Protein AF-A0AAW6B5A4-F1 (afdb_monomer_lite)

pLDDT: mean 77.85, std 10.4, range [50.0, 92.94]

Secondary structure (DSSP, 8-state):
-PPPPTT-BS---------HHHHHHTTT--GGGS-TTSGGGSSSS---HHHHHHHHHHHHHHHHTTB-----

Rad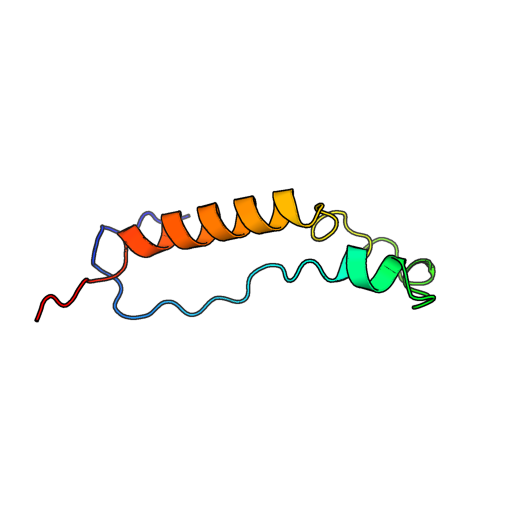ius of gyration: 16.83 Å; chains: 1; bounding box: 35×16×53 Å

Sequence (72 aa):
MRKLDSSTVDLIITDPPYNIANFMNGRDTNLQKMRSNFFGAAGWDDLDFNDWKDHMRLFLKNQVGYLRMVLP

Foldseek 3Di:
DDDDAFQQDADDDDDDQPLCLCVCVVPPVCVVVDDCPDPSNPPPNPDDPVRVVVVVVVVVVVVNRRHNDDDD

Structure (mmCIF, N/CA/C/O backbone):
data_AF-A0AAW6B5A4-F1
#
_entry.id   AF-A0AAW6B5A4-F1
#
loop_
_atom_site.group_PDB
_atom_site.id
_atom_site.type_symbol
_atom_site.label_atom_id
_atom_site.label_alt_id
_atom_site.label_comp_id
_atom_site.label_asym_id
_atom_site.label_entity_id
_atom_site.label_seq_id
_atom_site.pdbx_PDB_ins_code
_atom_site.Cartn_x
_atom_site.Cartn_y
_atom_site.Cartn_z
_atom_site.occupancy
_atom_site.B_iso_or_equiv
_atom_site.auth_seq_id
_atom_site.auth_comp_id
_atom_site.auth_asym_id
_atom_site.auth_atom_id
_atom_site.pdbx_PDB_model_num
ATOM 1 N N . MET A 1 1 ? -16.912 5.554 -2.798 1.00 56.59 1 MET A N 1
ATOM 2 C CA . MET A 1 1 ? -16.524 4.697 -1.654 1.00 56.59 1 MET A CA 1
ATOM 3 C C . MET A 1 1 ? -17.507 4.903 -0.515 1.00 56.59 1 MET A C 1
ATOM 5 O O . MET A 1 1 ? -17.875 6.044 -0.259 1.00 56.59 1 MET A O 1
ATOM 9 N N . ARG A 1 2 ? -17.955 3.824 0.137 1.00 75.62 2 ARG A N 1
ATOM 10 C CA . ARG A 1 2 ? -18.799 3.908 1.339 1.00 75.62 2 ARG A CA 1
ATOM 11 C C . ARG A 1 2 ? -17.911 4.322 2.515 1.00 75.62 2 ARG A C 1
ATOM 13 O O . ARG A 1 2 ? -16.845 3.739 2.680 1.00 75.62 2 ARG A O 1
ATOM 20 N N . LYS A 1 3 ? -18.312 5.335 3.286 1.00 77.50 3 LYS A N 1
ATOM 21 C CA . LYS A 1 3 ? -17.609 5.681 4.529 1.00 77.50 3 LYS A CA 1
ATOM 22 C C . LYS A 1 3 ? -17.957 4.632 5.582 1.00 77.50 3 LYS A C 1
ATOM 24 O O . LYS A 1 3 ? -19.135 4.328 5.757 1.00 77.50 3 LYS A O 1
ATOM 29 N N . LEU A 1 4 ? -16.934 4.062 6.205 1.00 84.12 4 LEU A N 1
ATOM 30 C CA . LEU A 1 4 ? -17.074 3.216 7.383 1.00 84.12 4 LEU A CA 1
ATOM 31 C C . LEU A 1 4 ? -16.935 4.098 8.622 1.00 84.12 4 LEU A C 1
ATOM 33 O O . LEU A 1 4 ? -16.210 5.094 8.592 1.00 84.12 4 LEU A O 1
ATOM 37 N N . ASP A 1 5 ? -17.620 3.732 9.696 1.00 86.88 5 ASP A N 1
ATOM 38 C CA . ASP A 1 5 ? -17.423 4.393 10.979 1.00 86.88 5 ASP A CA 1
ATOM 39 C C . ASP A 1 5 ? -16.103 3.922 11.605 1.00 86.88 5 ASP A C 1
ATOM 41 O O . ASP A 1 5 ? -15.618 2.816 11.338 1.00 86.88 5 ASP A O 1
ATOM 45 N N . SER A 1 6 ? -15.496 4.767 12.435 1.00 87.44 6 SER A N 1
ATOM 46 C CA . SER A 1 6 ? -14.251 4.435 13.131 1.00 87.44 6 SER A CA 1
ATOM 47 C C . SER A 1 6 ? -14.411 3.205 14.028 1.00 87.44 6 SER A C 1
ATOM 49 O O . SER A 1 6 ? -15.459 3.020 14.644 1.00 87.44 6 SER A O 1
ATOM 51 N N . SER A 1 7 ? -13.354 2.399 14.156 1.00 88.44 7 SER A N 1
ATOM 52 C CA . SER A 1 7 ? -13.301 1.242 15.072 1.00 88.44 7 SER A CA 1
ATOM 53 C C . SER A 1 7 ? -14.404 0.184 14.873 1.00 88.44 7 SER A C 1
ATOM 55 O O . SER A 1 7 ? -14.814 -0.504 15.816 1.00 88.44 7 SER A O 1
ATOM 57 N N . THR A 1 8 ? -14.886 0.037 13.638 1.00 90.50 8 THR A N 1
ATOM 58 C CA . THR A 1 8 ? -15.911 -0.949 13.254 1.00 90.50 8 THR A CA 1
ATOM 59 C C . THR A 1 8 ? -15.361 -2.170 12.524 1.00 90.50 8 THR A C 1
ATOM 61 O O . THR A 1 8 ? -16.109 -3.114 12.291 1.00 90.50 8 THR A O 1
ATOM 64 N N . VAL A 1 9 ? -14.075 -2.167 12.167 1.00 89.75 9 VAL A N 1
ATOM 65 C CA . VAL A 1 9 ? -13.433 -3.237 11.401 1.00 89.75 9 VAL A CA 1
ATOM 66 C C . VAL A 1 9 ? -12.527 -4.060 12.310 1.00 89.75 9 VAL A C 1
ATOM 68 O O . VAL A 1 9 ? -11.656 -3.512 12.982 1.00 89.75 9 VAL A O 1
ATOM 71 N N . ASP A 1 10 ? -12.701 -5.380 12.286 1.00 90.62 10 ASP A N 1
ATOM 72 C CA . ASP A 1 10 ? -11.876 -6.316 13.060 1.00 90.62 10 ASP A CA 1
ATOM 73 C C . ASP A 1 10 ? -10.643 -6.812 12.280 1.00 90.62 10 ASP A C 1
ATOM 75 O O . 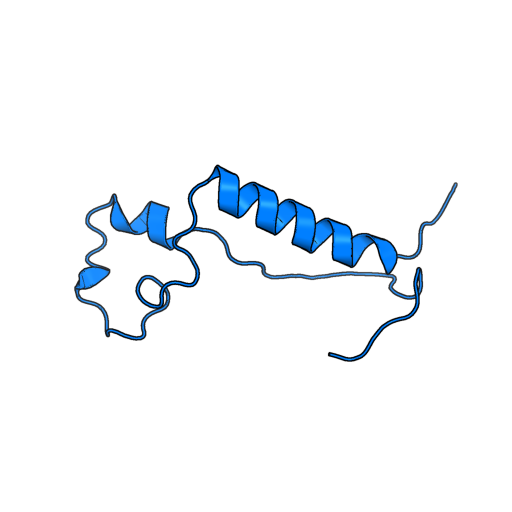ASP A 1 10 ? -9.629 -7.163 12.878 1.00 90.62 10 ASP A O 1
ATOM 79 N N . LEU A 1 11 ? -10.702 -6.832 10.941 1.00 88.62 11 LEU A N 1
ATOM 80 C CA . LEU A 1 11 ? -9.620 -7.312 10.078 1.00 88.62 11 LEU A CA 1
ATOM 81 C C . LEU A 1 11 ? -9.563 -6.539 8.757 1.00 88.62 11 LEU A C 1
ATOM 83 O O . LEU A 1 11 ? -10.576 -6.358 8.083 1.00 88.62 11 LEU A O 1
ATOM 87 N N . ILE A 1 12 ? -8.352 -6.149 8.358 1.00 86.75 12 ILE A N 1
ATOM 88 C CA . ILE A 1 12 ? -8.060 -5.571 7.045 1.00 86.75 12 ILE A CA 1
ATOM 89 C C . ILE A 1 12 ? -7.076 -6.491 6.324 1.00 86.75 12 ILE A C 1
ATOM 91 O O . ILE A 1 12 ? -5.984 -6.749 6.823 1.00 86.75 12 ILE A O 1
ATOM 95 N N . ILE A 1 13 ? -7.464 -6.963 5.140 1.00 89.06 13 ILE A N 1
ATOM 96 C CA . ILE A 1 13 ? -6.593 -7.664 4.191 1.00 89.06 13 ILE A CA 1
ATOM 97 C C . ILE A 1 13 ? -6.503 -6.779 2.952 1.00 89.06 13 ILE A C 1
ATOM 99 O O . ILE A 1 13 ? -7.527 -6.339 2.431 1.00 89.06 13 ILE A O 1
ATOM 103 N N . THR A 1 14 ? -5.289 -6.488 2.497 1.00 87.38 14 THR A N 1
ATOM 104 C CA . THR A 1 14 ? -5.050 -5.586 1.369 1.00 87.38 14 THR A CA 1
ATOM 105 C C . THR A 1 14 ? -3.906 -6.094 0.504 1.00 87.38 14 THR A C 1
ATOM 107 O O . THR A 1 14 ? -2.944 -6.657 1.017 1.00 87.38 14 THR A O 1
ATOM 110 N N . ASP A 1 15 ? -4.019 -5.848 -0.797 1.00 87.12 15 ASP A N 1
ATOM 111 C CA . ASP A 1 15 ? -3.031 -6.153 -1.836 1.00 87.12 15 ASP A CA 1
ATOM 112 C C . ASP A 1 15 ? -2.617 -4.824 -2.502 1.00 87.12 15 ASP A C 1
ATOM 114 O O . ASP A 1 15 ? -3.202 -4.432 -3.514 1.00 87.12 15 ASP A O 1
ATOM 118 N N . PRO A 1 16 ? -1.766 -4.009 -1.842 1.00 83.62 16 PRO A N 1
ATOM 119 C CA . PRO A 1 16 ? -1.442 -2.672 -2.323 1.00 83.62 16 PRO A CA 1
ATOM 120 C C . PRO A 1 16 ? -0.421 -2.717 -3.477 1.00 83.62 16 PRO A C 1
ATOM 122 O O . PRO A 1 16 ? 0.256 -3.728 -3.654 1.00 83.62 16 PRO A O 1
ATOM 125 N N . PRO A 1 17 ? -0.245 -1.616 -4.233 1.00 80.81 17 PRO A N 1
ATOM 126 C CA . PRO A 1 17 ? 0.771 -1.537 -5.282 1.00 80.81 17 PRO A CA 1
ATOM 127 C C . PRO A 1 17 ? 2.170 -1.851 -4.739 1.00 80.81 17 PRO A C 1
ATOM 129 O O . PRO A 1 17 ? 2.571 -1.319 -3.702 1.00 80.81 17 PRO A O 1
ATOM 132 N N . TYR A 1 18 ? 2.919 -2.694 -5.446 1.00 80.50 18 TYR A N 1
ATOM 133 C CA . TYR A 1 18 ? 4.197 -3.233 -4.974 1.00 80.50 18 TYR A CA 1
ATOM 134 C C . TYR A 1 18 ? 5.434 -2.428 -5.406 1.00 80.50 18 TYR A C 1
ATOM 136 O O . TYR A 1 18 ? 6.541 -2.749 -4.974 1.00 80.50 18 TYR A O 1
ATOM 144 N N . ASN A 1 19 ? 5.273 -1.411 -6.253 1.00 81.19 19 ASN A N 1
ATOM 145 C CA . ASN A 1 19 ? 6.351 -0.643 -6.882 1.00 81.19 19 ASN A CA 1
ATOM 146 C C . ASN A 1 19 ? 7.352 -1.503 -7.667 1.00 81.19 19 ASN A C 1
ATOM 148 O O . ASN A 1 19 ? 8.571 -1.314 -7.606 1.00 81.19 19 ASN A O 1
ATOM 152 N N . ILE A 1 20 ? 6.841 -2.504 -8.379 1.00 77.50 20 ILE A N 1
ATOM 153 C CA . ILE A 1 20 ? 7.633 -3.495 -9.106 1.00 77.50 20 ILE A CA 1
ATOM 154 C C . ILE A 1 20 ? 7.999 -2.988 -10.504 1.00 77.50 20 ILE A C 1
ATOM 156 O O . ILE A 1 20 ? 9.031 -3.404 -11.031 1.00 77.50 20 ILE A O 1
ATOM 160 N N . ALA A 1 21 ? 7.225 -2.089 -11.120 1.00 74.19 21 ALA A N 1
ATOM 161 C CA . ALA A 1 21 ? 7.528 -1.644 -12.482 1.00 74.19 21 ALA A CA 1
ATOM 162 C C . ALA A 1 21 ? 8.898 -0.951 -12.570 1.00 74.19 21 ALA A C 1
ATOM 164 O O . ALA A 1 21 ? 9.699 -1.300 -13.439 1.00 74.19 21 ALA A O 1
ATOM 165 N N . ASN A 1 22 ? 9.235 -0.077 -11.615 1.00 71.44 22 ASN A N 1
ATOM 166 C CA . ASN A 1 22 ? 10.571 0.531 -11.527 1.00 71.44 22 ASN A CA 1
ATOM 167 C C . ASN A 1 22 ? 11.679 -0.503 -11.291 1.00 71.44 22 ASN A C 1
ATOM 169 O O . ASN A 1 22 ? 12.731 -0.456 -11.932 1.00 71.44 22 ASN A O 1
ATOM 173 N N . PHE A 1 23 ? 11.421 -1.490 -10.432 1.00 71.56 23 PHE A N 1
ATOM 174 C CA . PHE A 1 23 ? 12.345 -2.598 -10.198 1.00 71.56 23 PHE A CA 1
ATOM 175 C C . PHE A 1 23 ? 12.581 -3.454 -11.455 1.00 71.56 23 PHE A C 1
ATOM 177 O O . PHE A 1 23 ? 13.700 -3.912 -11.698 1.00 71.56 23 PHE A O 1
ATOM 184 N N . MET A 1 24 ? 11.547 -3.678 -12.268 1.00 71.06 24 MET A N 1
ATOM 185 C CA . MET A 1 24 ? 11.634 -4.517 -13.462 1.00 71.06 24 MET A CA 1
ATOM 186 C C . MET A 1 24 ? 12.152 -3.772 -14.696 1.00 71.06 24 MET A C 1
ATOM 188 O O . MET A 1 24 ? 12.819 -4.399 -15.523 1.00 71.06 24 MET A O 1
ATOM 192 N N . ASN A 1 25 ? 11.907 -2.464 -14.819 1.00 67.75 25 ASN A N 1
ATOM 193 C CA . ASN A 1 25 ? 12.416 -1.637 -15.920 1.00 67.75 25 ASN A CA 1
ATOM 194 C C . ASN A 1 25 ? 13.953 -1.620 -15.970 1.00 67.75 25 ASN A C 1
ATOM 196 O O . ASN A 1 25 ? 14.527 -1.618 -17.055 1.00 67.75 25 ASN A O 1
ATOM 200 N N . GLY A 1 26 ? 14.627 -1.695 -14.818 1.00 66.06 26 GLY A N 1
ATOM 201 C CA . GLY A 1 26 ? 16.092 -1.745 -14.736 1.00 66.06 26 GLY A CA 1
ATOM 202 C C . GLY A 1 26 ? 16.732 -3.116 -15.007 1.00 66.06 26 GLY A C 1
ATOM 203 O O . GLY A 1 26 ? 17.933 -3.258 -14.795 1.00 66.06 26 GLY A O 1
ATOM 204 N N . ARG A 1 27 ? 15.964 -4.146 -15.401 1.00 68.44 27 ARG A N 1
ATOM 205 C CA . ARG A 1 27 ? 16.425 -5.554 -15.407 1.00 68.44 27 ARG A CA 1
ATOM 206 C C . ARG A 1 27 ? 16.292 -6.314 -16.736 1.00 68.44 27 ARG A C 1
ATOM 208 O O . ARG A 1 27 ? 16.146 -7.530 -16.706 1.00 68.44 27 ARG A O 1
ATOM 215 N N . ASP A 1 28 ? 16.329 -5.654 -17.895 1.00 65.06 28 ASP A N 1
ATOM 216 C CA . ASP A 1 28 ? 16.221 -6.319 -19.219 1.00 65.06 28 ASP A CA 1
ATOM 217 C C . ASP A 1 28 ? 15.041 -7.312 -19.325 1.00 65.06 28 ASP A C 1
ATOM 219 O O . ASP A 1 28 ? 15.047 -8.305 -20.052 1.00 65.06 28 ASP A O 1
ATOM 223 N N . THR A 1 29 ? 13.961 -7.018 -18.605 1.00 69.19 29 THR A N 1
ATOM 224 C CA . THR A 1 29 ? 12.788 -7.890 -18.455 1.00 69.19 29 THR A CA 1
ATOM 225 C C . THR A 1 29 ? 11.917 -7.954 -19.714 1.00 69.19 29 THR A C 1
ATOM 227 O O . THR A 1 29 ? 10.880 -8.610 -19.715 1.00 69.19 29 THR A O 1
ATOM 230 N N . ASN A 1 30 ? 12.317 -7.281 -20.803 1.00 68.88 30 ASN A N 1
ATOM 231 C CA . ASN A 1 30 ? 11.536 -7.100 -22.030 1.00 68.88 30 ASN A CA 1
ATOM 232 C C . ASN A 1 30 ? 10.123 -6.526 -21.786 1.00 68.88 30 ASN A C 1
ATOM 234 O O . ASN A 1 30 ? 9.268 -6.635 -22.664 1.00 68.88 30 ASN A O 1
ATOM 238 N N . LEU A 1 31 ? 9.872 -5.869 -20.644 1.00 68.31 31 LEU A N 1
ATOM 239 C CA . LEU A 1 31 ? 8.567 -5.275 -20.322 1.00 68.31 31 LEU A CA 1
ATOM 240 C C . LEU A 1 31 ? 8.099 -4.256 -21.368 1.00 68.31 31 LEU A C 1
ATOM 242 O O . LEU A 1 31 ? 6.915 -4.190 -21.675 1.00 68.31 31 LEU A O 1
ATOM 246 N N . GLN A 1 32 ? 9.037 -3.545 -21.994 1.00 63.94 32 GLN A N 1
ATOM 247 C CA . GLN A 1 32 ? 8.789 -2.612 -23.101 1.00 63.94 32 GLN A CA 1
ATOM 248 C C . GLN A 1 32 ? 8.225 -3.295 -24.368 1.00 63.94 32 GLN A C 1
ATOM 250 O O . GLN A 1 32 ? 7.692 -2.624 -25.245 1.00 63.94 32 GLN A O 1
ATOM 255 N N . LYS A 1 33 ? 8.342 -4.628 -24.488 1.00 68.38 33 LYS A N 1
ATOM 256 C CA . LYS A 1 33 ? 7.757 -5.430 -25.582 1.00 68.38 33 LYS A CA 1
ATOM 257 C C . LYS A 1 33 ? 6.358 -5.955 -25.249 1.00 68.38 33 LYS A C 1
ATOM 259 O O . LYS A 1 33 ? 5.734 -6.601 -26.091 1.00 68.38 33 LYS A O 1
ATOM 264 N N . MET A 1 34 ? 5.874 -5.731 -24.028 1.00 70.50 34 MET A N 1
ATOM 265 C CA . MET A 1 34 ? 4.501 -6.055 -23.657 1.00 70.50 34 MET A CA 1
ATOM 266 C C . MET A 1 34 ? 3.537 -5.007 -24.221 1.00 70.50 34 MET A C 1
ATOM 268 O O . MET A 1 34 ? 3.934 -3.945 -24.694 1.00 70.50 34 MET A O 1
ATOM 272 N N . ARG A 1 35 ? 2.241 -5.331 -24.221 1.00 74.44 35 ARG A N 1
ATOM 273 C CA . ARG A 1 35 ? 1.195 -4.436 -24.737 1.00 74.44 35 ARG A CA 1
ATOM 274 C C . ARG A 1 35 ? 1.215 -3.112 -23.968 1.00 74.44 35 ARG A C 1
ATOM 276 O O . ARG A 1 35 ? 1.488 -3.106 -22.771 1.00 74.44 35 ARG A O 1
ATOM 283 N N . SER A 1 36 ? 0.845 -2.017 -24.629 1.00 69.06 36 SER A N 1
ATOM 284 C CA . SER A 1 36 ? 0.841 -0.665 -24.045 1.00 69.06 36 SER A CA 1
ATOM 285 C C . SER A 1 36 ? -0.038 -0.510 -22.796 1.00 69.06 36 SER A C 1
ATOM 287 O O . SER A 1 36 ? 0.123 0.446 -22.052 1.00 69.06 36 SER A O 1
ATOM 289 N N . ASN A 1 37 ? -0.953 -1.449 -22.546 1.00 69.19 37 ASN A N 1
ATOM 290 C CA . ASN A 1 37 ? -1.828 -1.489 -21.376 1.00 69.19 37 ASN A CA 1
ATOM 291 C C . ASN A 1 37 ? -1.416 -2.537 -20.325 1.00 69.19 37 ASN A C 1
ATOM 293 O O . ASN A 1 37 ? -2.227 -2.905 -19.476 1.00 69.19 37 ASN A O 1
ATOM 297 N N . PHE A 1 38 ? -0.200 -3.081 -20.400 1.00 73.50 38 PHE A N 1
ATOM 298 C CA . PHE A 1 38 ? 0.294 -4.012 -19.392 1.00 73.50 38 PHE A CA 1
ATOM 299 C C . PHE A 1 38 ? 0.627 -3.292 -18.077 1.00 73.50 38 PHE A C 1
ATOM 301 O O . PHE A 1 38 ? 1.005 -2.122 -18.071 1.00 73.50 38 PHE A O 1
ATOM 308 N N . PHE A 1 39 ? 0.531 -4.021 -16.961 1.00 65.50 39 PHE A N 1
ATOM 309 C CA . PHE A 1 39 ? 0.721 -3.515 -15.601 1.00 65.50 39 PHE A CA 1
ATOM 310 C C . PHE A 1 39 ? 2.014 -2.692 -15.441 1.00 65.50 39 PHE A C 1
ATOM 312 O O . PHE A 1 39 ? 1.977 -1.593 -14.912 1.00 65.50 39 PHE A O 1
ATOM 319 N N . GLY A 1 40 ? 3.146 -3.134 -15.986 1.00 63.34 40 GLY A N 1
ATOM 320 C CA . GLY A 1 40 ? 4.404 -2.376 -15.882 1.00 63.34 40 GLY A CA 1
ATOM 321 C C . GLY A 1 40 ? 4.477 -1.073 -16.699 1.00 63.34 40 GLY A C 1
ATOM 322 O O . GLY A 1 40 ? 5.388 -0.285 -16.481 1.00 63.34 40 GLY A O 1
ATOM 323 N N . ALA A 1 41 ? 3.556 -0.844 -17.642 1.00 64.38 41 ALA A N 1
ATOM 324 C CA . ALA A 1 41 ? 3.592 0.277 -18.591 1.00 64.38 41 ALA A CA 1
ATOM 325 C C . ALA A 1 41 ? 2.436 1.282 -18.416 1.00 64.38 41 ALA A C 1
ATOM 327 O O . ALA A 1 41 ? 2.406 2.301 -19.099 1.00 64.38 41 ALA A O 1
ATOM 328 N N . ALA A 1 42 ? 1.485 1.016 -17.513 1.00 68.44 42 ALA A N 1
ATOM 329 C CA . ALA A 1 42 ? 0.280 1.836 -17.355 1.00 68.44 42 ALA A CA 1
ATOM 330 C C . ALA A 1 42 ? 0.427 3.022 -16.372 1.00 68.44 42 ALA A C 1
ATOM 332 O O . ALA A 1 42 ? -0.571 3.668 -16.062 1.00 68.44 42 ALA A O 1
ATOM 333 N N . GLY A 1 43 ? 1.645 3.320 -15.892 1.00 68.62 43 GLY A N 1
ATOM 334 C CA . GLY A 1 43 ? 1.951 4.546 -15.123 1.00 68.62 43 GLY A CA 1
ATOM 335 C C . GLY A 1 43 ? 1.344 4.622 -13.714 1.00 68.62 43 GLY A C 1
ATOM 336 O O . GLY A 1 43 ? 1.072 5.698 -13.200 1.00 68.62 43 GLY A O 1
ATOM 337 N N . TRP A 1 44 ? 1.041 3.466 -13.128 1.00 69.00 44 TRP A N 1
ATOM 338 C CA . TRP A 1 44 ? 0.430 3.286 -11.801 1.00 69.00 44 TRP A CA 1
ATOM 339 C C . TRP A 1 44 ? 1.371 2.669 -10.755 1.00 69.00 44 TRP A C 1
ATOM 341 O O . TRP A 1 44 ? 0.989 2.551 -9.594 1.00 69.00 44 TRP A O 1
ATOM 351 N N . ASP A 1 45 ? 2.581 2.270 -11.158 1.00 71.19 45 ASP A N 1
ATOM 352 C CA . ASP A 1 45 ? 3.547 1.513 -10.343 1.00 71.19 45 ASP A CA 1
ATOM 353 C C . ASP A 1 45 ? 5.001 1.975 -10.601 1.00 71.19 45 ASP A C 1
ATOM 355 O O . ASP A 1 45 ? 5.948 1.191 -10.564 1.00 71.19 45 ASP A O 1
ATOM 359 N N . ASP A 1 46 ? 5.158 3.257 -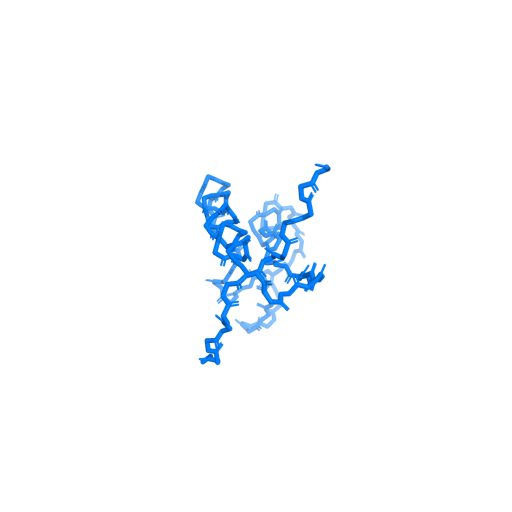10.940 1.00 75.12 46 ASP A N 1
ATOM 360 C CA . ASP A 1 46 ? 6.390 3.919 -11.388 1.00 75.12 46 ASP A CA 1
ATOM 361 C C . ASP A 1 46 ? 6.874 5.021 -10.426 1.00 75.12 46 ASP A C 1
ATOM 363 O O . ASP A 1 46 ? 7.732 5.836 -10.776 1.00 75.12 46 ASP A O 1
ATOM 367 N N . LEU A 1 47 ? 6.382 5.022 -9.186 1.00 83.25 47 LEU A N 1
ATOM 368 C CA . LEU A 1 47 ? 6.801 5.972 -8.158 1.00 83.25 47 LEU A CA 1
ATOM 369 C C . LEU A 1 47 ? 8.255 5.737 -7.725 1.00 83.25 47 LEU A C 1
ATOM 371 O O . LEU A 1 47 ? 8.708 4.594 -7.582 1.00 83.25 47 LEU A O 1
ATOM 375 N N . ASP A 1 48 ? 8.982 6.816 -7.422 1.00 86.75 48 ASP A N 1
ATOM 376 C CA . ASP A 1 48 ? 10.246 6.686 -6.694 1.00 86.75 48 ASP A CA 1
ATOM 377 C C . ASP A 1 48 ? 10.015 5.963 -5.357 1.00 86.75 48 ASP A C 1
ATOM 379 O O . ASP A 1 48 ? 8.920 5.975 -4.788 1.00 86.75 48 ASP A O 1
ATOM 383 N N . PHE A 1 49 ? 11.061 5.329 -4.833 1.00 84.44 49 PHE A N 1
ATOM 384 C CA . PHE A 1 49 ? 10.986 4.610 -3.569 1.00 84.44 49 PHE A CA 1
ATOM 385 C C . PHE A 1 49 ? 10.429 5.469 -2.421 1.00 84.44 49 PHE A C 1
ATOM 387 O O . PHE A 1 49 ? 9.617 4.975 -1.634 1.00 84.44 49 PHE A O 1
ATOM 394 N N . ASN A 1 50 ? 10.837 6.739 -2.315 1.00 90.25 50 ASN A N 1
ATOM 395 C CA . ASN A 1 50 ? 10.358 7.611 -1.241 1.00 90.25 50 ASN A CA 1
ATOM 396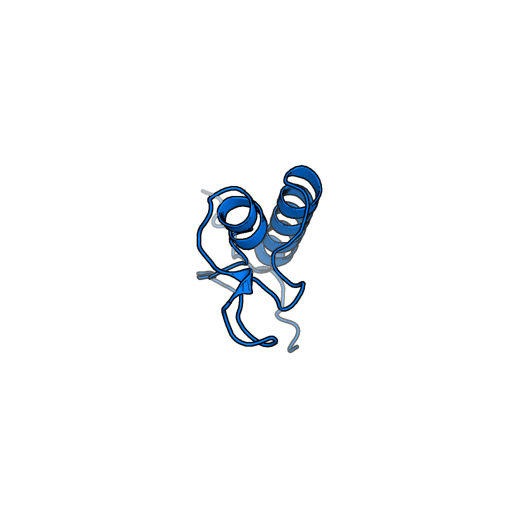 C C . ASN A 1 50 ? 8.883 7.978 -1.426 1.00 90.25 50 ASN A C 1
ATOM 398 O O . ASN A 1 50 ? 8.111 7.889 -0.471 1.00 90.25 50 ASN A O 1
ATOM 402 N N . ASP A 1 51 ? 8.480 8.291 -2.656 1.00 90.19 51 ASP A N 1
ATOM 403 C CA . ASP A 1 51 ? 7.092 8.621 -2.981 1.00 90.19 51 ASP A CA 1
ATOM 404 C C . ASP A 1 51 ? 6.165 7.426 -2.749 1.00 90.19 51 ASP A C 1
ATOM 406 O O . ASP A 1 51 ? 5.075 7.572 -2.191 1.00 90.19 51 ASP A O 1
ATOM 410 N N . TRP A 1 52 ? 6.598 6.222 -3.129 1.00 88.44 52 TRP A N 1
ATOM 411 C CA . TRP A 1 52 ? 5.855 4.995 -2.857 1.00 88.44 52 TRP A CA 1
ATOM 412 C C . TRP A 1 52 ? 5.742 4.726 -1.355 1.00 88.44 52 TRP A C 1
ATOM 414 O O . TRP A 1 52 ? 4.665 4.399 -0.855 1.00 88.44 52 TRP A O 1
ATOM 424 N N . LYS A 1 53 ? 6.834 4.913 -0.606 1.00 90.56 53 LYS A N 1
ATOM 425 C CA . LYS A 1 53 ? 6.847 4.740 0.850 1.00 90.56 53 LYS A CA 1
ATOM 426 C C . LYS A 1 53 ? 5.871 5.694 1.540 1.00 90.56 53 LYS A C 1
ATOM 428 O O . LYS A 1 53 ? 5.143 5.269 2.441 1.00 90.56 53 LYS A O 1
ATOM 433 N N . ASP A 1 54 ? 5.826 6.953 1.118 1.00 92.94 54 ASP A N 1
ATOM 434 C CA . ASP A 1 54 ? 4.897 7.940 1.667 1.00 92.94 54 ASP A CA 1
ATOM 435 C C . ASP A 1 54 ? 3.444 7.642 1.275 1.00 92.94 54 ASP A C 1
ATOM 437 O O . ASP A 1 54 ? 2.556 7.712 2.133 1.00 92.94 54 ASP A O 1
ATOM 441 N N . HIS A 1 55 ? 3.197 7.194 0.039 1.00 90.06 55 HIS A N 1
ATOM 442 C CA . HIS A 1 55 ? 1.883 6.693 -0.374 1.00 90.06 55 HIS A CA 1
ATOM 443 C C . HIS A 1 55 ? 1.426 5.512 0.482 1.00 90.06 55 HIS A C 1
ATOM 445 O O . HIS A 1 55 ? 0.309 5.529 0.999 1.00 90.06 55 HIS A O 1
ATOM 451 N N . MET A 1 56 ? 2.287 4.517 0.700 1.00 89.75 56 MET A N 1
ATOM 452 C CA . MET A 1 56 ? 1.968 3.352 1.525 1.00 89.75 56 MET A CA 1
ATOM 453 C C . MET A 1 56 ? 1.725 3.724 2.985 1.00 89.75 56 MET A C 1
ATOM 455 O O . MET A 1 56 ? 0.804 3.203 3.620 1.00 89.75 56 MET A O 1
ATOM 459 N N . ARG A 1 57 ? 2.491 4.681 3.518 1.00 90.75 57 ARG A N 1
ATOM 460 C CA . ARG A 1 57 ? 2.271 5.217 4.863 1.00 90.75 57 ARG A CA 1
ATOM 461 C C . ARG A 1 57 ? 0.903 5.886 4.982 1.00 90.75 57 ARG A C 1
ATOM 463 O O . ARG A 1 57 ? 0.199 5.646 5.962 1.00 90.75 57 ARG A O 1
ATOM 470 N N . LEU A 1 58 ? 0.525 6.722 4.015 1.00 90.50 58 LEU A N 1
ATOM 471 C CA . LEU A 1 58 ? -0.779 7.389 3.988 1.00 90.50 58 LEU A CA 1
ATOM 472 C C . LEU A 1 58 ? -1.922 6.386 3.811 1.00 90.50 58 LEU A C 1
ATOM 474 O O . LEU A 1 58 ? -2.913 6.461 4.536 1.00 90.50 58 LEU A O 1
ATOM 478 N N . PHE A 1 59 ? -1.760 5.423 2.904 1.00 88.19 59 PHE A N 1
ATOM 479 C CA . PHE A 1 59 ? -2.717 4.350 2.652 1.00 88.19 59 PHE A CA 1
ATOM 480 C C . PHE A 1 59 ? -3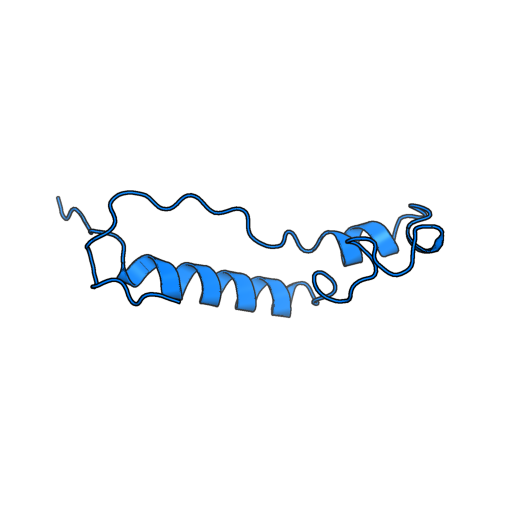.038 3.573 3.935 1.00 88.19 59 PHE A C 1
ATOM 482 O O . PHE A 1 59 ? -4.200 3.501 4.336 1.00 88.19 59 PHE A O 1
ATOM 489 N N . LEU A 1 60 ? -2.011 3.084 4.635 1.00 87.44 60 LEU A N 1
ATOM 490 C CA . LEU A 1 60 ? -2.182 2.336 5.882 1.00 87.44 60 LEU A CA 1
ATOM 491 C C . LEU A 1 60 ? -2.715 3.222 7.015 1.00 87.44 60 LEU A C 1
ATOM 493 O O . LEU A 1 60 ? -3.611 2.812 7.751 1.00 87.44 60 LEU A O 1
ATOM 497 N N . LYS A 1 61 ? -2.235 4.467 7.145 1.00 87.12 61 LYS A N 1
ATOM 498 C CA . LYS A 1 61 ? -2.736 5.409 8.163 1.00 87.12 61 LYS A CA 1
ATOM 499 C C . LYS A 1 61 ? -4.238 5.659 8.017 1.00 87.12 61 LYS A C 1
ATOM 501 O O . LYS A 1 61 ? -4.947 5.707 9.020 1.00 87.12 61 LYS A O 1
ATOM 506 N N . ASN A 1 62 ? -4.723 5.785 6.784 1.00 83.62 62 ASN A N 1
ATOM 507 C CA . ASN A 1 62 ? -6.143 5.981 6.506 1.00 83.62 62 ASN A CA 1
ATOM 508 C C . ASN A 1 62 ? -6.988 4.749 6.864 1.00 83.62 62 ASN A C 1
ATOM 510 O O . ASN A 1 62 ? -8.177 4.892 7.128 1.00 83.62 62 ASN A O 1
ATOM 514 N N . GLN A 1 63 ? -6.388 3.557 6.892 1.00 82.25 63 GLN A N 1
ATOM 515 C CA . GLN A 1 63 ? -7.053 2.309 7.264 1.00 82.25 63 GLN A CA 1
ATOM 516 C C . GLN A 1 63 ? -7.128 2.101 8.784 1.00 82.25 63 GLN A C 1
ATOM 518 O O . GLN A 1 63 ? -8.142 1.619 9.287 1.00 82.25 63 GLN A O 1
ATOM 523 N N . VAL A 1 64 ? -6.093 2.512 9.527 1.00 80.50 64 VAL A N 1
ATOM 524 C CA . VAL A 1 64 ? -5.998 2.314 10.987 1.00 80.50 64 VAL A CA 1
ATOM 525 C C . VAL A 1 64 ? -7.177 2.927 11.748 1.00 80.50 64 VAL A C 1
ATOM 527 O O . VAL A 1 64 ? -7.622 2.346 12.730 1.00 80.50 64 VAL A O 1
ATOM 530 N N . GLY A 1 65 ? -7.737 4.050 11.285 1.00 80.06 65 GLY A N 1
ATOM 531 C CA . GLY A 1 65 ? -8.895 4.680 11.936 1.00 80.06 65 GLY A CA 1
ATOM 532 C C . GLY A 1 65 ? -10.154 3.800 11.985 1.00 80.06 65 GLY A C 1
ATOM 533 O O . GLY A 1 65 ? -11.017 4.005 12.839 1.00 80.06 65 GLY A O 1
ATOM 534 N N . TYR A 1 66 ? -10.261 2.803 11.103 1.00 80.81 66 TYR A N 1
ATOM 535 C CA . TYR A 1 66 ? -11.386 1.866 11.083 1.00 80.81 66 TYR A CA 1
ATOM 536 C C . TYR A 1 66 ? -11.162 0.644 11.970 1.00 80.81 66 TYR A C 1
ATOM 538 O O . TYR A 1 66 ? -12.140 0.004 12.355 1.00 80.81 66 TYR A O 1
ATOM 546 N N . LEU A 1 67 ? -9.907 0.322 12.301 1.00 83.69 67 LEU A N 1
ATOM 547 C CA . LEU A 1 67 ? -9.587 -0.852 13.103 1.00 83.69 67 LEU A CA 1
ATOM 548 C C . LEU A 1 67 ? -10.065 -0.666 14.540 1.00 83.69 67 LEU A C 1
ATOM 550 O O . LEU A 1 67 ? -9.841 0.367 15.180 1.00 83.69 67 LEU A O 1
ATOM 554 N N . ARG A 1 68 ? -10.743 -1.687 15.053 1.00 82.81 68 ARG A N 1
ATOM 555 C CA . ARG A 1 68 ? -11.129 -1.748 16.455 1.00 82.81 68 ARG A CA 1
ATOM 556 C C . ARG A 1 68 ? -9.872 -2.023 17.288 1.00 82.81 68 ARG A C 1
ATOM 558 O O . ARG A 1 68 ? -9.209 -3.040 17.112 1.00 82.81 68 ARG A O 1
ATOM 565 N N . MET A 1 69 ? -9.511 -1.090 18.168 1.00 71.50 69 MET A N 1
ATOM 566 C CA . MET A 1 69 ? -8.344 -1.234 19.040 1.00 71.50 69 MET A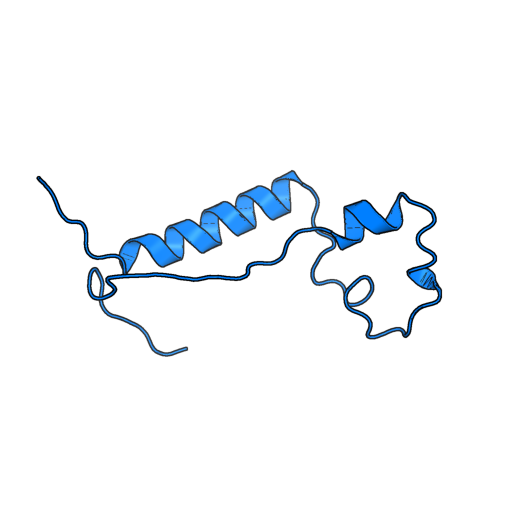 CA 1
ATOM 567 C C . MET A 1 69 ? -8.763 -2.008 20.293 1.00 71.50 69 MET A C 1
ATOM 569 O O . MET A 1 69 ? -9.600 -1.533 21.058 1.00 71.50 69 MET A O 1
ATOM 573 N N . VAL A 1 70 ? -8.210 -3.204 20.497 1.00 59.41 70 VAL A N 1
ATOM 574 C CA . VAL A 1 70 ? -8.361 -3.933 21.762 1.00 59.41 70 VAL A CA 1
ATOM 575 C C . VAL A 1 70 ? -7.256 -3.428 22.683 1.00 59.41 70 VAL A C 1
ATOM 577 O O . VAL A 1 70 ? -6.096 -3.806 22.527 1.00 59.41 70 VAL A O 1
ATOM 580 N N . LEU A 1 71 ? -7.589 -2.496 23.577 1.00 50.00 71 LEU A N 1
ATOM 581 C CA . LEU A 1 71 ? -6.692 -2.162 24.682 1.00 50.00 71 LEU A CA 1
ATOM 582 C C . LEU A 1 71 ? -6.718 -3.332 25.686 1.00 50.00 71 LEU A C 1
ATOM 584 O O . LEU A 1 71 ? -7.803 -3.874 25.910 1.00 50.00 71 LEU A O 1
ATOM 588 N N . PRO A 1 72 ? -5.555 -3.754 26.218 1.00 53.50 72 PRO A N 1
ATOM 589 C CA . PRO A 1 72 ? -5.471 -4.823 27.211 1.00 53.50 72 PRO A CA 1
ATOM 590 C C . PRO A 1 72 ? -6.182 -4.472 28.523 1.00 53.50 72 PRO A C 1
ATOM 592 O O . PRO A 1 72 ? -6.272 -3.265 28.852 1.00 53.50 72 PRO A O 1
#

InterPro domains:
  IPR002052 DNA methylase, N-6 adenine-specific, conserved site [PS00092] (12-18)
  IPR029063 S-adenosyl-L-methionine-dependent methyltransferase superfamily [G3DSA:3.40.50.150] (1-70)
  IPR029063 S-adenosyl-L-methionine-dependent methyltransferase superfamily [SSF53335] (1-64)

Organism: NCBI:txid1379